Protein AF-A0A425VX21-F1 (afdb_monomer)

Mean predicted aligned error: 17.1 Å

Radius of gyration: 26.84 Å; Cα contacts (8 Å, |Δi|>4): 112; chains: 1; bounding box: 49×57×70 Å

Solvent-accessible surface area (backbone atoms only — not comparable to full-atom values): 8329 Å² total; per-residue (Å²): 133,85,81,79,77,74,80,56,82,45,78,45,52,37,70,42,34,39,49,57,50,39,71,78,39,70,61,52,57,56,55,40,42,75,75,65,45,78,78,68,61,45,84,36,26,51,54,57,50,20,61,78,68,71,44,64,56,41,52,56,48,48,52,41,41,74,75,31,30,45,73,39,77,75,84,56,97,76,63,29,70,43,49,55,49,46,54,54,49,50,43,53,73,68,39,97,79,38,84,79,55,79,66,92,85,72,81,58,67,66,58,54,53,52,50,54,51,51,52,54,48,36,30,73,72,65,78,36,87,62,87,77,75,82,78,76,128

Sequence (137 aa):
MAEEKTEGKGTIDLTQELGKIAAEAPEVPGVLEELGFEQPDPAKTVLEACEDAGVDASIVALALLAEGYDVEGYESEDGGVAARAFDTVLTALFDPTSDLMPDASGSDAPMLAHMEAAVRRAQREGNLPGCQCHRKG

Structure (mmCIF, N/CA/C/O backbone):
data_AF-A0A425VX21-F1
#
_entry.id   AF-A0A425VX21-F1
#
loop_
_atom_site.group_PDB
_atom_site.id
_atom_site.type_symbol
_atom_site.label_atom_id
_atom_site.label_alt_id
_atom_site.label_comp_id
_atom_site.label_asym_id
_atom_site.label_entity_id
_atom_site.label_seq_id
_atom_site.pdbx_PDB_ins_code
_atom_site.Cartn_x
_atom_site.Cartn_y
_atom_site.Cartn_z
_atom_site.occupancy
_atom_site.B_iso_or_equiv
_atom_site.auth_seq_id
_atom_site.auth_comp_id
_atom_site.auth_asym_id
_atom_site.auth_atom_id
_atom_site.pdbx_PDB_model_num
ATOM 1 N N . MET A 1 1 ? -15.643 -9.169 -27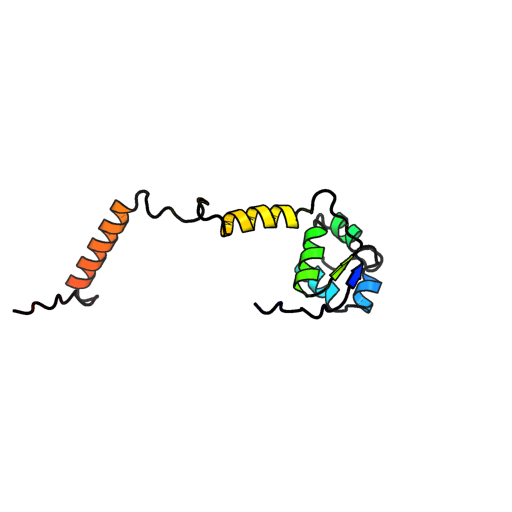.181 1.00 40.66 1 MET A N 1
ATOM 2 C CA . MET A 1 1 ? -14.657 -8.985 -26.103 1.00 40.66 1 MET A CA 1
ATOM 3 C C . MET A 1 1 ? -15.489 -8.835 -24.850 1.00 40.66 1 MET A C 1
ATOM 5 O O . MET A 1 1 ? -16.330 -7.950 -24.833 1.00 40.66 1 MET A O 1
ATOM 9 N N . ALA A 1 2 ? -15.441 -9.813 -23.949 1.00 37.94 2 ALA A N 1
ATOM 10 C CA . ALA A 1 2 ? -16.221 -9.761 -22.721 1.00 37.94 2 ALA A CA 1
ATOM 11 C C . ALA A 1 2 ? -15.455 -8.863 -21.749 1.00 37.94 2 ALA A C 1
ATOM 13 O O . ALA A 1 2 ? -14.330 -9.192 -21.386 1.00 37.94 2 ALA A O 1
ATOM 14 N N . GLU A 1 3 ? -16.026 -7.709 -21.419 1.00 45.00 3 GLU A N 1
ATOM 15 C CA . GLU A 1 3 ? -15.606 -6.922 -20.265 1.00 45.00 3 GLU A CA 1
ATOM 16 C C . GLU A 1 3 ? -15.937 -7.767 -19.034 1.00 45.00 3 GLU A C 1
ATOM 18 O O . GLU A 1 3 ? -17.106 -7.978 -18.701 1.00 45.00 3 GLU A O 1
ATOM 23 N N . GLU A 1 4 ? -14.908 -8.360 -18.435 1.00 45.84 4 GLU A N 1
ATOM 24 C CA . GLU A 1 4 ? -15.027 -9.077 -17.175 1.00 45.84 4 GLU A CA 1
ATOM 25 C C . GLU A 1 4 ? -15.303 -8.019 -16.107 1.00 45.84 4 GLU A C 1
ATOM 27 O O . GLU A 1 4 ? -14.422 -7.284 -15.672 1.00 45.84 4 GLU A O 1
ATOM 32 N N . LYS A 1 5 ? -16.585 -7.844 -15.792 1.00 42.41 5 LYS A N 1
ATOM 33 C CA . LYS A 1 5 ? -17.052 -6.942 -14.750 1.00 42.41 5 LYS A CA 1
ATOM 34 C C . LYS A 1 5 ? -16.678 -7.598 -13.423 1.00 42.41 5 LYS A C 1
ATOM 36 O O . LYS A 1 5 ? -17.434 -8.428 -12.926 1.00 42.41 5 LYS A O 1
ATOM 41 N N . THR A 1 6 ? -15.492 -7.302 -12.905 1.00 48.25 6 THR A N 1
ATOM 42 C CA . THR A 1 6 ? -15.116 -7.659 -11.539 1.00 48.25 6 THR A CA 1
ATOM 43 C C . THR A 1 6 ? -16.155 -7.036 -10.608 1.00 48.25 6 THR A C 1
ATOM 45 O O . THR A 1 6 ? -16.256 -5.817 -10.493 1.00 48.25 6 THR A O 1
ATOM 48 N N . GLU A 1 7 ? -17.014 -7.864 -10.009 1.00 51.56 7 GLU A N 1
ATOM 49 C CA . GLU A 1 7 ? -17.809 -7.456 -8.851 1.00 51.56 7 GLU A CA 1
ATOM 50 C C . GLU A 1 7 ? -16.804 -7.132 -7.742 1.00 51.56 7 GLU A C 1
ATOM 52 O O . GLU A 1 7 ? -16.244 -8.037 -7.127 1.00 51.56 7 GLU A O 1
ATOM 57 N N . GLY A 1 8 ? -16.492 -5.844 -7.577 1.00 59.41 8 GLY A N 1
ATOM 58 C CA . GLY A 1 8 ? -15.556 -5.377 -6.561 1.00 59.41 8 GLY A CA 1
ATOM 59 C C 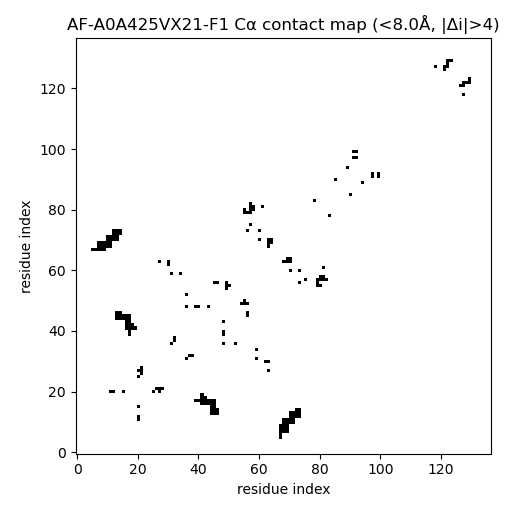. GLY A 1 8 ? -16.014 -5.800 -5.166 1.00 59.41 8 GLY A C 1
ATOM 60 O O . GLY A 1 8 ? -17.208 -5.780 -4.859 1.00 59.41 8 GLY A O 1
ATOM 61 N N . LYS A 1 9 ? -15.059 -6.188 -4.314 1.00 77.38 9 LYS A N 1
ATOM 62 C CA . LYS A 1 9 ? -15.292 -6.602 -2.920 1.00 77.38 9 LYS A CA 1
ATOM 63 C C . LYS A 1 9 ? -15.833 -5.456 -2.051 1.00 77.38 9 LYS A C 1
ATOM 65 O O . LYS A 1 9 ? -16.398 -5.709 -0.990 1.00 77.38 9 LYS A O 1
ATOM 70 N N . GLY A 1 10 ? -15.689 -4.214 -2.507 1.00 85.44 10 GLY A N 1
ATOM 71 C CA . GLY A 1 10 ? -16.150 -3.000 -1.840 1.00 85.44 10 GLY A CA 1
ATOM 72 C C . GLY A 1 10 ? -15.190 -1.840 -2.086 1.00 85.44 10 GLY A C 1
ATOM 73 O O . GLY A 1 10 ? -14.182 -2.006 -2.769 1.00 85.44 10 GLY A O 1
ATOM 74 N N . THR A 1 11 ? -15.501 -0.681 -1.514 1.00 89.44 11 THR A N 1
ATOM 75 C CA . THR A 1 11 ? -14.654 0.517 -1.570 1.00 89.44 11 THR A CA 1
ATOM 76 C C . THR A 1 11 ? -13.946 0.712 -0.231 1.00 89.44 11 THR A C 1
ATOM 78 O O . THR A 1 11 ? -14.593 0.650 0.812 1.00 89.44 11 THR A O 1
ATOM 81 N N . ILE A 1 12 ? -12.635 0.949 -0.258 1.00 89.62 12 ILE A N 1
ATOM 82 C CA . ILE A 1 12 ? -11.797 1.240 0.909 1.00 89.62 12 ILE A CA 1
ATOM 83 C C . ILE A 1 12 ? -11.367 2.707 0.847 1.00 89.62 12 ILE A C 1
ATOM 85 O O . ILE A 1 12 ? -10.679 3.116 -0.087 1.00 89.62 12 ILE A O 1
ATOM 89 N N . ASP A 1 13 ? -11.736 3.491 1.858 1.00 89.75 13 ASP A N 1
ATOM 90 C CA . ASP A 1 13 ? -11.263 4.869 2.021 1.00 89.75 13 ASP A CA 1
ATOM 91 C C . ASP A 1 13 ? -9.942 4.884 2.806 1.00 89.75 13 ASP A C 1
ATOM 93 O O . ASP A 1 13 ? -9.900 4.521 3.982 1.00 89.75 13 ASP A O 1
ATOM 97 N N . LEU A 1 14 ? -8.849 5.320 2.172 1.00 88.12 14 LEU A N 1
ATOM 98 C CA . LEU A 1 14 ? -7.519 5.364 2.794 1.00 88.12 14 LEU A CA 1
ATOM 99 C C . LEU A 1 14 ? -7.383 6.443 3.879 1.00 88.12 14 LEU A C 1
ATOM 101 O O . LEU A 1 14 ? -6.422 6.409 4.653 1.00 88.12 14 LEU A O 1
ATOM 105 N N . THR A 1 15 ? -8.338 7.373 3.966 1.00 88.56 15 THR A N 1
ATOM 106 C CA . THR A 1 15 ? -8.411 8.371 5.042 1.00 88.56 15 THR A CA 1
ATOM 107 C C . THR A 1 15 ? -9.091 7.838 6.302 1.00 88.56 15 THR A C 1
ATOM 109 O O . THR A 1 15 ? -9.030 8.484 7.351 1.00 88.56 15 THR A O 1
ATOM 112 N N . GLN A 1 16 ? -9.718 6.658 6.242 1.00 89.31 16 GLN A N 1
ATOM 113 C CA . GLN A 1 16 ? -10.244 5.999 7.431 1.00 89.31 16 GLN A CA 1
ATOM 114 C C . GLN A 1 16 ? -9.137 5.343 8.260 1.00 89.31 16 GLN A C 1
ATOM 116 O O . GLN A 1 16 ? -8.096 4.910 7.768 1.00 89.31 16 GLN A O 1
ATOM 121 N N . GLU A 1 17 ? -9.410 5.240 9.559 1.00 91.69 17 GLU A N 1
ATOM 122 C CA . GLU A 1 17 ? -8.578 4.495 10.500 1.00 91.69 17 GLU A CA 1
ATOM 123 C C . GLU A 1 17 ? -8.538 3.008 10.122 1.00 91.69 17 GLU A C 1
ATOM 125 O O . GLU A 1 17 ? -9.577 2.387 9.857 1.00 91.69 17 GLU A O 1
ATOM 130 N N . LEU A 1 18 ? -7.347 2.417 10.190 1.00 88.25 18 LEU A N 1
ATOM 131 C CA . LEU A 1 18 ? -7.094 1.011 9.887 1.00 88.25 18 LEU A CA 1
ATOM 132 C C . LEU A 1 18 ? -7.990 0.060 10.684 1.00 88.25 18 LEU A C 1
ATOM 134 O O . LEU A 1 18 ? -8.436 -0.951 10.151 1.00 88.25 18 LEU A O 1
ATOM 138 N N . GLY A 1 19 ? -8.315 0.390 11.936 1.00 87.94 19 GLY A N 1
ATOM 139 C CA . GLY A 1 19 ? -9.217 -0.415 12.759 1.00 87.94 19 GLY A CA 1
ATOM 140 C C . GLY A 1 19 ? -10.653 -0.480 12.225 1.00 87.94 19 GLY A C 1
ATOM 141 O O . GLY A 1 19 ? -11.318 -1.501 12.395 1.00 87.94 19 GLY A O 1
ATOM 142 N N . LYS A 1 20 ? -11.137 0.578 11.558 1.00 89.06 20 LYS A N 1
ATOM 143 C CA . LYS A 1 20 ? -12.455 0.576 10.898 1.00 89.06 20 LYS A CA 1
ATOM 144 C C . LYS A 1 20 ? -12.401 -0.202 9.592 1.00 89.06 20 LYS A C 1
ATOM 146 O O . LYS A 1 20 ? -13.258 -1.048 9.363 1.00 89.06 20 LYS A O 1
ATOM 151 N N . ILE A 1 21 ? -11.348 0.020 8.807 1.00 89.62 21 ILE A N 1
ATOM 152 C CA . ILE A 1 21 ? -11.107 -0.703 7.555 1.00 89.62 21 ILE A CA 1
ATOM 153 C C . ILE A 1 21 ? -11.019 -2.211 7.819 1.00 89.62 21 ILE A C 1
ATOM 155 O O . ILE A 1 21 ? -11.686 -2.989 7.152 1.00 89.62 21 ILE A O 1
ATOM 159 N N . ALA A 1 22 ? -10.291 -2.635 8.853 1.00 88.56 22 ALA A N 1
ATOM 160 C CA . ALA A 1 22 ? -10.169 -4.041 9.237 1.00 88.56 22 ALA A CA 1
ATOM 161 C C . ALA A 1 22 ? -11.487 -4.666 9.732 1.00 88.56 22 ALA A C 1
ATOM 163 O O . ALA A 1 22 ? -11.662 -5.881 9.656 1.00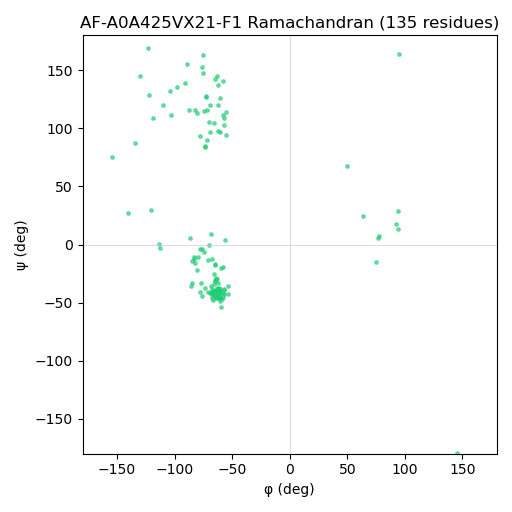 88.56 22 ALA A O 1
ATOM 164 N N . ALA A 1 23 ? -12.415 -3.861 10.261 1.00 87.94 23 ALA A N 1
ATOM 165 C CA . ALA A 1 23 ? -13.732 -4.339 10.674 1.00 87.94 23 ALA A CA 1
ATOM 166 C C . ALA A 1 23 ? -14.673 -4.557 9.476 1.00 87.94 23 ALA A C 1
ATOM 168 O O . ALA A 1 23 ? -15.518 -5.452 9.519 1.00 87.94 23 ALA A O 1
ATOM 169 N N . GLU A 1 24 ? -14.530 -3.745 8.429 1.00 86.50 24 GLU A N 1
ATOM 170 C CA . GLU A 1 24 ? -15.326 -3.810 7.198 1.00 86.50 24 GLU A CA 1
ATOM 171 C C . GLU A 1 24 ? -14.745 -4.812 6.187 1.00 86.50 24 GLU A C 1
ATOM 173 O O . GLU A 1 24 ? -15.498 -5.523 5.523 1.00 86.50 24 GLU A O 1
ATOM 178 N N . ALA A 1 25 ? -13.417 -4.913 6.127 1.00 87.06 25 ALA A N 1
ATOM 179 C CA . ALA A 1 25 ? -12.653 -5.773 5.233 1.00 87.06 25 ALA A CA 1
ATOM 180 C C . ALA A 1 25 ? -11.528 -6.490 6.015 1.00 87.06 25 ALA A C 1
ATOM 182 O O . ALA A 1 25 ? -10.396 -5.997 6.096 1.00 87.06 25 ALA A O 1
ATOM 183 N N . PRO A 1 26 ? -11.816 -7.657 6.625 1.00 87.44 26 PRO A N 1
ATOM 184 C CA . PRO A 1 26 ? -10.878 -8.368 7.495 1.00 87.44 26 PRO A CA 1
ATOM 185 C C . PRO A 1 26 ? -9.657 -8.942 6.764 1.00 87.44 26 PRO A C 1
ATOM 187 O O . PRO A 1 26 ? -8.703 -9.345 7.427 1.00 87.44 26 PRO A O 1
ATOM 190 N N . GLU A 1 27 ? -9.656 -8.989 5.429 1.00 87.75 27 GLU A N 1
ATOM 191 C CA . GLU A 1 27 ? -8.473 -9.378 4.649 1.00 87.75 27 GLU A CA 1
ATOM 192 C C . GLU A 1 27 ? -7.444 -8.252 4.460 1.00 87.75 27 GLU A C 1
ATOM 194 O O . GLU A 1 27 ? -6.268 -8.546 4.258 1.00 87.75 27 GLU A O 1
ATOM 199 N N . VAL A 1 28 ? -7.838 -6.978 4.584 1.00 87.88 28 VAL A N 1
ATOM 200 C CA . VAL A 1 28 ? -6.944 -5.825 4.357 1.00 87.88 28 VAL A CA 1
ATOM 201 C C . VAL A 1 28 ? -5.699 -5.831 5.255 1.00 87.88 28 VAL A C 1
ATOM 203 O O . VAL A 1 28 ? -4.612 -5.571 4.740 1.00 87.88 28 VAL A O 1
ATOM 206 N N . PRO A 1 29 ? -5.779 -6.167 6.558 1.00 86.88 29 PRO A N 1
ATOM 207 C CA . PRO A 1 29 ? -4.586 -6.304 7.391 1.00 86.88 29 PRO A CA 1
ATOM 208 C C . PRO A 1 29 ? -3.581 -7.318 6.840 1.00 86.88 29 PRO A C 1
ATOM 210 O O . PRO A 1 29 ? -2.389 -7.035 6.845 1.00 86.88 29 PRO A O 1
ATOM 213 N N . GLY A 1 30 ? -4.055 -8.446 6.299 1.00 87.94 30 GLY A N 1
ATOM 214 C CA . GLY A 1 30 ? -3.187 -9.454 5.690 1.00 87.94 30 GLY A CA 1
ATOM 215 C C . GLY A 1 30 ? -2.465 -8.918 4.453 1.00 87.94 30 GLY A C 1
ATOM 216 O O . GLY A 1 30 ? -1.268 -9.136 4.303 1.00 87.94 30 GLY A O 1
ATOM 217 N N . VAL A 1 31 ? -3.160 -8.135 3.622 1.00 88.25 31 VAL A N 1
ATOM 218 C CA . VAL A 1 31 ? -2.555 -7.453 2.464 1.00 88.25 31 VAL A CA 1
ATOM 219 C C . VAL A 1 31 ? -1.467 -6.474 2.912 1.00 88.25 31 VAL A C 1
ATOM 221 O O . VAL A 1 31 ? -0.388 -6.428 2.328 1.00 88.25 31 VAL A O 1
ATOM 224 N N . LEU A 1 32 ? -1.714 -5.703 3.974 1.00 88.25 32 LEU A N 1
ATOM 225 C CA . LEU A 1 32 ? -0.719 -4.783 4.531 1.00 88.25 32 LEU A CA 1
ATOM 226 C C . LEU A 1 32 ? 0.490 -5.537 5.112 1.00 88.25 32 LEU A C 1
ATOM 228 O O . LEU A 1 32 ? 1.627 -5.123 4.895 1.00 88.25 32 LEU A O 1
ATOM 232 N N . GLU A 1 33 ? 0.280 -6.667 5.786 1.00 88.88 33 GLU A N 1
ATOM 233 C CA . GLU A 1 33 ? 1.375 -7.522 6.262 1.00 88.88 33 GLU A CA 1
ATOM 234 C C . GLU A 1 33 ? 2.230 -8.058 5.101 1.00 88.88 33 GLU A C 1
ATOM 236 O O . GLU A 1 33 ? 3.459 -8.038 5.190 1.00 88.88 33 GLU A O 1
ATOM 241 N N . GLU A 1 34 ? 1.619 -8.467 3.982 1.00 87.88 34 GLU A N 1
ATOM 242 C CA . GLU A 1 34 ? 2.347 -8.904 2.779 1.00 87.88 34 GLU A CA 1
ATOM 243 C C . GLU A 1 34 ? 3.169 -7.780 2.133 1.00 87.88 34 GLU A C 1
ATOM 245 O O . GLU A 1 34 ? 4.241 -8.030 1.576 1.00 87.88 34 GLU A O 1
ATOM 250 N N . LEU A 1 35 ? 2.707 -6.534 2.253 1.00 86.12 35 LEU A N 1
ATOM 251 C CA . LEU A 1 35 ? 3.449 -5.345 1.828 1.00 86.12 35 LEU A CA 1
ATOM 252 C C . LEU A 1 35 ? 4.554 -4.930 2.815 1.00 86.12 35 LEU A C 1
ATOM 254 O O . LEU A 1 35 ? 5.317 -4.009 2.522 1.00 86.12 35 LEU A O 1
ATOM 258 N N . GLY A 1 36 ? 4.675 -5.614 3.955 1.00 84.94 36 GLY A N 1
ATOM 259 C CA . GLY A 1 36 ? 5.722 -5.385 4.950 1.00 84.94 36 GLY A CA 1
ATOM 260 C C . GLY A 1 36 ? 5.338 -4.428 6.079 1.00 84.94 36 GLY A C 1
ATOM 261 O O . GLY A 1 36 ? 6.214 -4.003 6.831 1.00 84.94 36 GLY A O 1
ATOM 262 N N . PHE A 1 37 ? 4.054 -4.092 6.235 1.00 86.50 37 PHE A N 1
ATOM 263 C CA . PHE A 1 37 ? 3.578 -3.348 7.400 1.00 86.50 37 PHE A CA 1
ATOM 264 C C . PHE A 1 37 ? 3.445 -4.298 8.599 1.00 86.50 37 PHE A C 1
ATOM 266 O O . PHE A 1 37 ? 2.414 -4.940 8.796 1.00 86.50 37 PHE A O 1
ATOM 273 N N . GLU A 1 38 ? 4.488 -4.399 9.425 1.00 79.62 38 GLU A N 1
ATOM 274 C CA . GLU A 1 38 ? 4.427 -5.164 10.676 1.00 79.62 38 GLU A CA 1
ATOM 275 C C . GLU A 1 38 ? 3.535 -4.449 11.703 1.00 79.62 38 GLU A C 1
ATOM 277 O O . GLU A 1 38 ? 3.941 -3.459 12.309 1.00 79.62 38 GLU A O 1
ATOM 282 N N . GLN A 1 39 ? 2.325 -4.980 11.920 1.00 76.12 39 GLN A N 1
ATOM 283 C CA . GLN A 1 39 ? 1.354 -4.517 12.925 1.00 76.12 39 GLN A CA 1
ATOM 284 C C . GLN A 1 39 ? 1.102 -2.998 12.894 1.00 76.12 39 GLN A C 1
ATOM 286 O O . GLN A 1 39 ? 1.461 -2.287 13.840 1.00 76.12 39 GLN A O 1
ATOM 291 N N . PRO A 1 40 ? 0.471 -2.479 11.828 1.00 79.00 40 PRO A N 1
ATOM 292 C CA . PRO A 1 40 ? 0.182 -1.059 11.748 1.00 79.00 40 PRO A CA 1
ATOM 293 C C . PRO A 1 40 ? -0.811 -0.650 12.852 1.00 79.00 40 PRO A C 1
ATOM 295 O O . PRO A 1 40 ? -1.715 -1.406 13.216 1.00 79.00 40 PRO A O 1
ATOM 298 N N . ASP A 1 41 ? -0.615 0.541 13.423 1.00 85.44 41 ASP A N 1
ATOM 299 C CA . ASP A 1 41 ? -1.441 1.044 14.525 1.00 85.44 41 ASP A CA 1
ATOM 300 C C . ASP A 1 41 ? -2.902 1.206 14.056 1.00 85.44 41 ASP A C 1
ATOM 302 O O . ASP A 1 41 ? -3.155 1.979 13.128 1.00 85.44 41 ASP A O 1
ATOM 306 N N . PRO A 1 42 ? -3.883 0.522 14.678 1.00 87.62 42 PRO A N 1
ATOM 307 C CA . PRO A 1 42 ? -5.275 0.568 14.237 1.00 87.62 42 PRO A CA 1
ATOM 308 C C . PRO A 1 42 ? -5.918 1.954 14.379 1.00 87.62 42 PRO A C 1
ATOM 310 O O . PRO A 1 42 ? -6.970 2.184 13.783 1.00 87.62 42 PRO A O 1
ATOM 313 N N . ALA A 1 43 ? -5.329 2.858 15.171 1.00 88.81 43 ALA A N 1
ATOM 314 C CA . ALA A 1 43 ? -5.792 4.236 15.309 1.00 88.81 43 ALA A CA 1
ATOM 315 C C . ALA A 1 43 ? -5.281 5.163 14.193 1.00 88.81 43 ALA A C 1
ATOM 317 O O . ALA A 1 43 ? -5.777 6.280 14.072 1.00 88.81 43 ALA A O 1
ATOM 318 N N . LYS A 1 44 ? -4.300 4.724 13.395 1.00 88.69 44 LYS A N 1
ATOM 319 C CA . LYS A 1 44 ? -3.767 5.494 12.268 1.00 88.69 44 LYS A CA 1
ATOM 320 C C . LYS A 1 44 ? -4.538 5.208 10.990 1.00 88.69 44 LYS A C 1
ATOM 322 O O . LYS A 1 44 ? -5.136 4.143 10.818 1.00 88.69 44 LYS A O 1
ATOM 327 N N . THR A 1 45 ? -4.502 6.169 10.082 1.00 90.44 45 THR A N 1
ATOM 328 C CA . THR A 1 45 ? -4.965 5.990 8.705 1.00 90.44 45 THR A CA 1
ATOM 329 C C . THR A 1 45 ? -3.957 5.180 7.887 1.00 90.44 45 THR A C 1
ATOM 331 O O . THR A 1 45 ? -2.787 5.052 8.262 1.00 90.44 45 THR A O 1
ATOM 334 N N . VAL A 1 46 ? -4.389 4.645 6.741 1.00 87.38 46 VAL A N 1
ATOM 335 C CA . VAL A 1 46 ? -3.478 3.938 5.821 1.00 87.38 46 VAL A CA 1
ATOM 336 C C . VAL A 1 46 ? -2.372 4.878 5.336 1.00 87.38 46 VAL A C 1
ATOM 338 O O . VAL A 1 46 ? -1.219 4.466 5.231 1.00 87.38 46 VAL A O 1
ATOM 341 N N . LEU A 1 47 ? -2.705 6.148 5.086 1.00 87.31 47 LEU A N 1
ATOM 342 C CA . LEU A 1 47 ? -1.754 7.160 4.622 1.00 87.31 47 LEU A CA 1
ATOM 343 C C . LEU A 1 47 ? -0.668 7.456 5.664 1.00 87.31 47 LEU A C 1
ATOM 345 O O . LEU A 1 47 ? 0.511 7.484 5.323 1.00 87.31 47 LEU A O 1
ATOM 349 N N . GLU A 1 48 ? -1.046 7.611 6.933 1.00 89.19 48 GLU A N 1
ATOM 350 C CA . GLU A 1 48 ? -0.082 7.805 8.024 1.00 89.19 48 GLU A CA 1
ATOM 351 C C . GLU A 1 48 ? 0.810 6.575 8.212 1.00 89.19 48 GLU A C 1
ATOM 353 O O . GLU A 1 48 ? 2.020 6.707 8.382 1.00 89.19 48 GLU A O 1
ATOM 358 N N . ALA A 1 49 ? 0.237 5.369 8.125 1.00 88.00 49 ALA A N 1
ATOM 359 C CA . ALA A 1 49 ? 1.016 4.137 8.191 1.00 88.00 49 ALA A CA 1
ATOM 360 C C . ALA A 1 49 ? 2.032 4.041 7.037 1.00 88.00 49 ALA A C 1
ATOM 362 O O . ALA A 1 49 ? 3.173 3.635 7.258 1.00 88.00 49 ALA A O 1
ATOM 363 N N . CYS A 1 50 ? 1.641 4.444 5.823 1.00 87.19 50 CYS A N 1
ATOM 364 C CA . CYS A 1 50 ? 2.523 4.525 4.655 1.00 87.19 50 CYS A CA 1
ATOM 365 C C . CYS A 1 50 ? 3.687 5.498 4.881 1.00 87.19 50 CYS A C 1
ATOM 367 O O . CYS A 1 50 ? 4.837 5.145 4.615 1.00 87.19 50 CYS A O 1
ATOM 369 N N . GLU A 1 51 ? 3.404 6.687 5.419 1.00 86.25 51 GLU A N 1
ATOM 370 C CA . GLU A 1 51 ? 4.424 7.692 5.732 1.00 86.25 51 GLU A CA 1
ATOM 371 C C . GLU A 1 51 ? 5.440 7.167 6.759 1.00 86.25 51 GLU A C 1
ATOM 373 O O . GLU A 1 51 ? 6.648 7.254 6.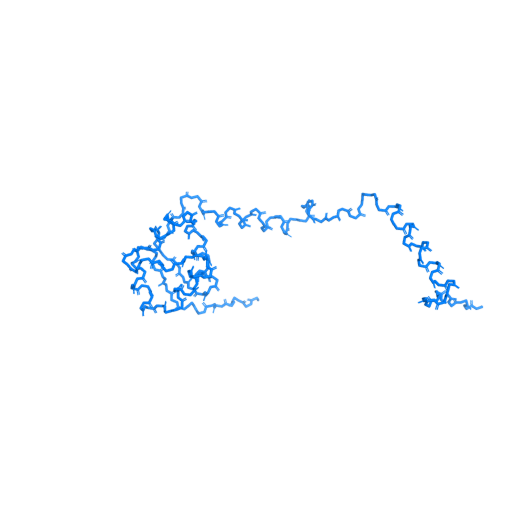529 1.00 86.25 51 GLU A O 1
ATOM 378 N N . ASP A 1 52 ? 4.965 6.538 7.838 1.00 85.44 52 ASP A N 1
ATOM 379 C CA . ASP A 1 52 ? 5.822 5.946 8.873 1.00 85.44 52 ASP A CA 1
ATOM 380 C C . ASP A 1 52 ? 6.707 4.812 8.334 1.00 85.44 52 ASP A C 1
ATOM 382 O O . ASP A 1 52 ? 7.869 4.675 8.728 1.00 85.44 52 ASP A O 1
ATOM 386 N N . ALA A 1 53 ? 6.165 3.991 7.431 1.00 83.81 53 ALA A N 1
ATOM 387 C CA . ALA A 1 53 ? 6.885 2.884 6.808 1.00 83.81 53 ALA A CA 1
ATOM 388 C C . ALA A 1 53 ? 7.806 3.332 5.657 1.00 83.81 53 ALA A C 1
ATOM 390 O O . ALA A 1 53 ? 8.606 2.534 5.164 1.00 83.81 53 ALA A O 1
ATOM 391 N N . GLY A 1 54 ? 7.702 4.587 5.205 1.00 82.81 54 GLY A N 1
ATOM 392 C CA . GLY A 1 54 ? 8.382 5.072 4.002 1.00 82.81 54 GLY A CA 1
ATOM 393 C C . GLY A 1 54 ? 7.909 4.378 2.719 1.00 82.81 54 GLY A C 1
ATOM 394 O O . GLY A 1 54 ? 8.662 4.296 1.748 1.00 82.81 54 GLY A O 1
ATOM 395 N N . VAL A 1 55 ? 6.684 3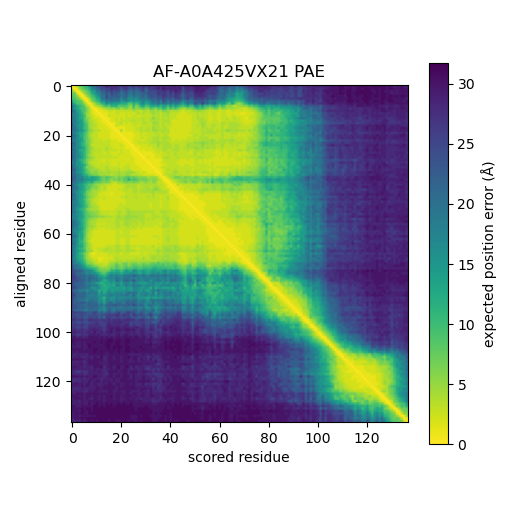.851 2.724 1.00 84.25 55 VAL A N 1
ATOM 396 C CA . VAL A 1 55 ? 6.051 3.185 1.582 1.00 84.25 55 VAL A CA 1
ATOM 397 C C . VAL A 1 55 ? 5.141 4.188 0.890 1.00 84.25 55 VAL A C 1
ATOM 399 O O . VAL A 1 55 ? 4.387 4.909 1.533 1.00 84.25 55 VAL A O 1
ATOM 402 N N . ASP A 1 56 ? 5.188 4.241 -0.438 1.00 84.69 56 ASP A N 1
ATOM 403 C CA . ASP A 1 56 ? 4.285 5.108 -1.185 1.00 84.69 56 ASP A CA 1
ATOM 404 C C . ASP A 1 56 ? 2.860 4.532 -1.173 1.00 84.69 56 ASP A C 1
ATOM 406 O O . ASP A 1 56 ? 2.642 3.374 -1.541 1.00 84.69 56 ASP A O 1
ATOM 410 N N . ALA A 1 57 ? 1.879 5.348 -0.786 1.00 86.56 57 ALA A N 1
ATOM 411 C CA . ALA A 1 57 ? 0.485 4.923 -0.679 1.00 86.56 57 ALA A CA 1
ATOM 412 C C . ALA A 1 57 ? -0.112 4.416 -2.010 1.00 86.56 57 ALA A C 1
ATOM 414 O O . ALA A 1 57 ? -1.057 3.627 -1.985 1.00 86.56 57 ALA A O 1
ATOM 415 N N . SER A 1 58 ? 0.467 4.763 -3.171 1.00 85.38 58 SER A N 1
ATOM 416 C CA . SER A 1 58 ? 0.053 4.188 -4.461 1.00 85.38 58 SER A CA 1
ATOM 417 C C . SER A 1 58 ? 0.304 2.680 -4.559 1.00 85.38 58 SER A C 1
ATOM 419 O O . SER A 1 58 ? -0.446 1.986 -5.242 1.00 85.38 58 SER A O 1
ATOM 421 N N . ILE A 1 59 ? 1.315 2.152 -3.861 1.00 86.25 59 ILE A N 1
ATOM 422 C CA . ILE A 1 59 ? 1.595 0.710 -3.808 1.00 86.25 59 ILE A CA 1
ATOM 423 C C . ILE A 1 59 ? 0.498 -0.014 -3.028 1.00 86.25 59 ILE A C 1
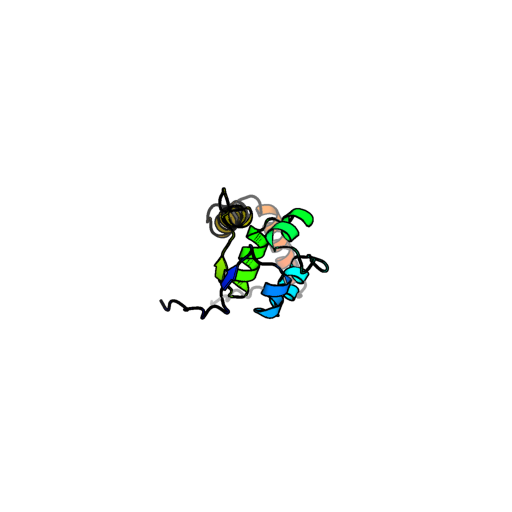ATOM 425 O O . ILE A 1 59 ? 0.021 -1.062 -3.460 1.00 86.25 59 ILE A O 1
ATOM 429 N N . VAL A 1 60 ? 0.055 0.575 -1.915 1.00 87.94 60 VAL A N 1
ATOM 430 C CA . VAL A 1 60 ? -1.045 0.030 -1.114 1.00 87.94 60 VAL A CA 1
ATOM 431 C C . VAL A 1 60 ? -2.361 0.100 -1.885 1.00 87.94 60 VAL A C 1
ATOM 433 O O . VAL A 1 60 ? -3.069 -0.900 -1.966 1.00 87.94 60 VAL A O 1
A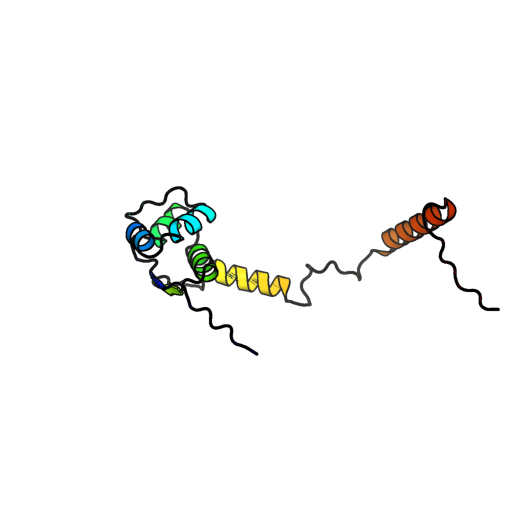TOM 436 N N . ALA A 1 61 ? -2.658 1.236 -2.523 1.00 88.25 61 ALA A N 1
ATOM 437 C CA . ALA A 1 61 ? -3.848 1.384 -3.359 1.00 88.25 61 ALA A CA 1
ATOM 438 C C . ALA A 1 61 ? -3.887 0.340 -4.489 1.00 88.25 61 ALA A C 1
ATOM 440 O O . ALA A 1 61 ? -4.916 -0.285 -4.731 1.00 88.25 61 ALA A O 1
ATOM 441 N N . LEU A 1 62 ? -2.750 0.091 -5.143 1.00 84.94 62 LEU A N 1
ATOM 442 C CA . LEU A 1 62 ? -2.634 -0.935 -6.173 1.00 84.94 62 LEU A CA 1
ATOM 443 C C . LEU A 1 62 ? -2.869 -2.350 -5.627 1.00 84.94 62 LEU A C 1
ATOM 445 O O . LEU A 1 62 ? -3.555 -3.138 -6.274 1.00 84.94 62 LEU A O 1
ATOM 449 N N . ALA A 1 63 ? -2.300 -2.689 -4.470 1.00 88.62 63 ALA A N 1
ATOM 450 C CA . ALA A 1 63 ? -2.492 -4.005 -3.867 1.00 88.62 63 ALA A CA 1
ATOM 451 C C . ALA A 1 63 ? -3.967 -4.250 -3.516 1.00 88.62 63 ALA A C 1
ATOM 453 O O . ALA A 1 63 ? -4.505 -5.315 -3.807 1.00 88.62 63 ALA A O 1
ATOM 454 N N . LEU A 1 64 ? -4.646 -3.233 -2.979 1.00 88.31 64 LEU A N 1
ATOM 455 C CA . LEU A 1 64 ? -6.081 -3.285 -2.701 1.00 88.31 64 LEU A CA 1
ATOM 456 C C . LEU A 1 64 ? -6.906 -3.456 -3.987 1.00 88.31 64 LEU A C 1
ATOM 458 O O . LEU A 1 64 ? -7.799 -4.302 -4.024 1.00 88.31 64 LEU A O 1
ATOM 462 N N . LEU A 1 65 ? -6.558 -2.739 -5.061 1.00 85.38 65 LEU A N 1
ATOM 463 C CA . LEU A 1 65 ? -7.171 -2.913 -6.385 1.00 85.38 65 LEU A CA 1
ATOM 464 C C . LEU A 1 65 ? -6.962 -4.327 -6.944 1.00 85.38 65 LEU A C 1
ATOM 466 O O . LEU A 1 65 ? -7.893 -4.911 -7.497 1.00 85.38 65 LEU A O 1
ATOM 470 N N . ALA A 1 66 ? -5.767 -4.900 -6.782 1.00 85.94 66 ALA A N 1
ATOM 471 C CA . ALA A 1 66 ? -5.459 -6.262 -7.221 1.00 85.94 66 ALA A CA 1
ATOM 472 C C . ALA A 1 66 ? -6.263 -7.320 -6.448 1.00 85.94 66 ALA A C 1
ATOM 474 O O . ALA A 1 66 ? -6.687 -8.320 -7.025 1.00 85.94 66 ALA A O 1
ATOM 475 N N . GLU A 1 67 ? -6.537 -7.060 -5.170 1.00 84.56 67 GLU A N 1
ATOM 476 C CA . GLU A 1 67 ? -7.431 -7.870 -4.341 1.00 84.56 67 GLU A CA 1
ATOM 477 C C . GLU A 1 67 ? -8.919 -7.670 -4.661 1.00 84.56 67 GLU A C 1
ATOM 479 O O . GLU A 1 67 ? -9.765 -8.408 -4.146 1.00 84.56 67 GLU A O 1
ATOM 484 N N . GLY A 1 68 ? -9.246 -6.718 -5.537 1.00 84.62 68 GLY A N 1
ATOM 485 C CA . GLY A 1 68 ? -10.599 -6.443 -6.007 1.00 84.62 68 GLY A CA 1
ATOM 486 C C . GLY A 1 68 ? -11.350 -5.383 -5.202 1.00 84.62 68 GLY A C 1
ATOM 487 O O . GLY A 1 68 ? -12.576 -5.341 -5.296 1.00 84.62 68 GLY A O 1
ATOM 488 N N . TYR A 1 69 ? -10.664 -4.553 -4.414 1.00 86.50 69 TYR A N 1
ATOM 489 C CA . TYR A 1 69 ? -11.253 -3.382 -3.760 1.00 86.50 69 TYR A CA 1
ATOM 490 C C . TYR A 1 69 ? -11.117 -2.135 -4.623 1.00 86.50 69 TYR A C 1
ATOM 492 O O . TYR A 1 69 ? -10.051 -1.870 -5.165 1.00 86.50 69 TYR A O 1
ATOM 500 N N . ASP A 1 70 ? -12.162 -1.319 -4.673 1.00 87.62 70 ASP A N 1
ATOM 501 C CA . ASP A 1 70 ? -12.029 0.067 -5.110 1.00 87.62 70 ASP A CA 1
ATOM 502 C C . ASP A 1 70 ? -11.379 0.893 -3.994 1.00 87.62 70 ASP A C 1
ATOM 504 O O . ASP A 1 70 ? -11.581 0.621 -2.811 1.00 87.62 70 ASP A O 1
ATOM 508 N N . VAL A 1 71 ? -10.596 1.907 -4.355 1.00 87.69 71 VAL A N 1
ATOM 509 C CA . VAL A 1 71 ? -9.843 2.720 -3.391 1.00 87.69 71 VAL A CA 1
ATOM 510 C C . VAL A 1 71 ? -10.227 4.188 -3.533 1.00 87.69 71 VAL A C 1
ATOM 512 O O . VAL A 1 71 ? -10.182 4.743 -4.629 1.00 87.69 71 VAL A O 1
ATOM 515 N N . GLU A 1 72 ? -10.577 4.818 -2.415 1.00 88.56 72 GLU A N 1
ATOM 516 C CA . GLU A 1 72 ? -10.914 6.239 -2.304 1.00 88.56 72 GLU A CA 1
ATOM 517 C C . GLU A 1 72 ? -10.015 6.938 -1.272 1.00 88.56 72 GLU A C 1
ATOM 519 O O . GLU A 1 72 ? -9.254 6.304 -0.539 1.00 88.56 72 GLU A O 1
ATOM 524 N N . GLY A 1 73 ? -10.062 8.272 -1.233 1.00 80.62 73 GLY A N 1
ATOM 525 C CA . GLY A 1 73 ? -9.327 9.050 -0.230 1.00 80.62 73 GLY A CA 1
ATOM 526 C C . GLY A 1 73 ? -7.823 9.190 -0.490 1.00 80.62 73 GLY A C 1
ATOM 527 O O . GLY A 1 73 ? -7.107 9.770 0.323 1.00 80.62 73 GLY A O 1
ATOM 528 N N . TYR A 1 74 ? -7.342 8.705 -1.637 1.00 77.62 74 TYR A N 1
ATOM 529 C CA . TYR A 1 74 ? -5.975 8.900 -2.108 1.00 77.62 74 TYR A CA 1
ATOM 530 C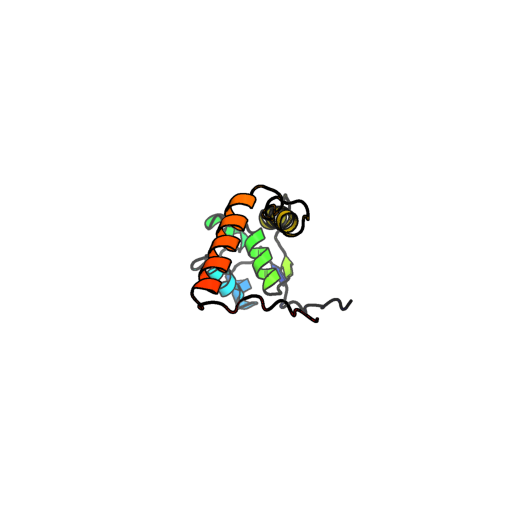 C . TYR A 1 74 ? -5.966 9.651 -3.439 1.00 77.62 74 TYR A C 1
ATOM 532 O O . TYR A 1 74 ? -6.330 9.109 -4.481 1.00 77.62 74 TYR A O 1
ATOM 540 N N . GLU A 1 75 ? -5.522 10.907 -3.401 1.00 68.06 75 GLU A N 1
ATOM 541 C CA . GLU A 1 75 ? -5.198 11.683 -4.595 1.00 68.06 75 GLU A CA 1
ATOM 542 C C . GLU A 1 75 ? -3.682 11.721 -4.751 1.00 68.06 75 GLU A C 1
ATOM 544 O O . GLU A 1 75 ? -2.963 12.315 -3.949 1.00 68.06 75 GLU A O 1
ATOM 549 N N . SER A 1 76 ? -3.183 11.058 -5.787 1.00 62.16 76 SER A N 1
ATOM 550 C CA . SER A 1 76 ? -1.759 11.078 -6.080 1.00 62.16 76 SER A CA 1
ATOM 551 C C . SER A 1 76 ? -1.418 12.346 -6.864 1.00 62.16 76 SER A C 1
ATOM 553 O O . SER A 1 76 ? -1.875 12.498 -7.997 1.00 62.16 76 SER A O 1
ATOM 555 N N . GLU A 1 77 ? -0.605 13.244 -6.293 1.00 59.72 77 GLU A N 1
ATOM 556 C CA . GLU A 1 77 ? -0.238 14.535 -6.915 1.00 59.72 77 GLU A CA 1
ATOM 557 C C . GLU A 1 77 ? 0.431 14.387 -8.301 1.00 59.72 77 GLU A C 1
ATOM 559 O O . GLU A 1 77 ? 0.427 15.327 -9.092 1.00 59.72 77 GLU A O 1
ATOM 564 N N . ASP A 1 78 ? 0.969 13.203 -8.623 1.00 57.94 78 ASP A N 1
ATOM 565 C CA . ASP A 1 78 ? 1.676 12.911 -9.881 1.00 57.94 78 ASP A CA 1
ATOM 566 C C . ASP A 1 78 ? 1.346 11.503 -10.436 1.00 57.94 78 ASP A C 1
ATOM 568 O O . ASP A 1 78 ? 2.173 10.840 -11.066 1.00 57.94 78 ASP A O 1
ATOM 572 N N . GLY A 1 79 ? 0.156 10.977 -10.115 1.00 58.22 79 GLY A N 1
ATOM 573 C CA . GLY A 1 79 ? -0.255 9.596 -10.435 1.00 58.22 79 GLY A CA 1
ATOM 574 C C . GLY A 1 79 ? 0.395 8.508 -9.561 1.00 58.22 79 GLY A C 1
ATOM 575 O O . GLY A 1 79 ? -0.098 7.383 -9.510 1.00 58.22 79 GLY A O 1
ATOM 576 N N . GLY A 1 80 ? 1.456 8.848 -8.829 1.00 59.88 80 GLY A N 1
ATOM 577 C CA . GLY A 1 80 ? 2.077 8.007 -7.805 1.00 59.88 80 GLY A CA 1
ATOM 578 C C . GLY A 1 80 ? 3.256 7.196 -8.320 1.00 59.88 80 GLY A C 1
ATOM 579 O O . GLY A 1 80 ? 3.453 7.026 -9.528 1.00 59.88 80 GLY A O 1
ATOM 580 N N . VAL A 1 81 ? 4.063 6.679 -7.388 1.00 60.16 81 VAL A N 1
ATOM 581 C CA . VAL A 1 81 ? 5.202 5.804 -7.712 1.00 60.16 81 VAL A CA 1
ATOM 582 C C . VAL A 1 81 ? 4.733 4.582 -8.499 1.00 60.16 81 VAL A C 1
ATOM 584 O O . VAL A 1 81 ? 5.398 4.203 -9.462 1.00 60.16 81 VAL A O 1
ATOM 587 N N . ALA A 1 82 ? 3.564 4.025 -8.166 1.00 59.78 82 ALA A N 1
ATOM 588 C CA . ALA A 1 82 ? 2.962 2.938 -8.925 1.00 59.78 82 ALA A CA 1
ATOM 589 C C . ALA A 1 82 ? 2.696 3.346 -10.381 1.00 59.78 82 ALA A C 1
ATOM 591 O O . ALA A 1 82 ? 3.212 2.690 -11.273 1.00 59.78 82 ALA A O 1
ATOM 592 N N . ALA A 1 83 ? 1.989 4.444 -10.668 1.00 59.69 83 ALA A N 1
ATOM 593 C CA . ALA A 1 83 ? 1.688 4.808 -12.058 1.00 59.69 83 ALA A CA 1
ATOM 594 C C . ALA A 1 83 ? 2.952 5.055 -12.894 1.00 59.69 83 ALA A C 1
ATOM 596 O O . ALA A 1 83 ? 3.035 4.600 -14.034 1.00 59.69 83 ALA A O 1
ATOM 597 N N . ARG A 1 84 ? 3.971 5.706 -12.319 1.00 60.72 84 ARG A N 1
ATOM 598 C CA . ARG A 1 84 ? 5.254 5.931 -13.005 1.00 60.72 84 ARG A CA 1
ATOM 599 C C . ARG A 1 84 ? 6.034 4.637 -13.228 1.00 60.72 84 ARG A C 1
ATOM 601 O O . ARG A 1 84 ? 6.611 4.443 -14.300 1.00 60.72 84 ARG A O 1
ATOM 608 N N . ALA A 1 85 ? 6.052 3.747 -12.238 1.00 61.00 85 ALA A N 1
ATOM 609 C CA . ALA A 1 85 ? 6.686 2.441 -12.364 1.00 61.00 85 ALA A CA 1
ATOM 610 C C . ALA A 1 85 ? 5.943 1.560 -13.376 1.00 61.00 85 ALA A C 1
ATOM 612 O O . ALA A 1 85 ? 6.589 0.926 -14.202 1.00 61.00 85 ALA A O 1
ATOM 613 N N . PHE A 1 86 ? 4.610 1.565 -13.371 1.00 64.44 86 PHE A N 1
ATOM 614 C CA . PHE A 1 86 ? 3.789 0.827 -14.326 1.00 64.44 86 PHE A CA 1
ATOM 615 C C . PHE A 1 86 ? 3.980 1.339 -15.747 1.00 64.44 86 PHE A C 1
ATOM 617 O O . PHE A 1 86 ? 4.213 0.523 -16.627 1.00 64.44 86 PHE A O 1
ATOM 624 N N . ASP A 1 87 ? 3.963 2.652 -15.980 1.00 62.81 87 ASP A N 1
ATOM 625 C CA . ASP A 1 87 ? 4.231 3.215 -17.308 1.00 62.81 87 ASP A CA 1
ATOM 626 C C . ASP A 1 87 ? 5.622 2.805 -17.807 1.00 62.81 87 ASP A C 1
ATOM 628 O O . ASP A 1 87 ? 5.761 2.270 -18.904 1.00 62.81 87 ASP A O 1
ATOM 632 N N . THR A 1 88 ? 6.643 2.920 -16.958 1.00 62.97 88 THR A N 1
ATOM 633 C CA . THR A 1 88 ? 8.022 2.571 -17.327 1.00 62.97 88 THR A CA 1
ATOM 634 C C . THR A 1 88 ? 8.201 1.068 -17.567 1.00 62.97 88 THR A C 1
ATOM 636 O O . THR A 1 88 ? 8.848 0.670 -18.532 1.00 62.97 88 THR A O 1
ATOM 639 N N . VAL A 1 89 ? 7.640 0.214 -16.707 1.00 62.12 89 VAL A N 1
ATOM 640 C CA . VAL A 1 89 ? 7.804 -1.247 -16.766 1.00 62.12 89 VAL A CA 1
ATOM 641 C C . VAL A 1 89 ? 6.926 -1.864 -17.850 1.00 62.12 89 VAL A C 1
ATOM 643 O O . VAL A 1 89 ? 7.399 -2.734 -18.574 1.00 62.12 89 VAL A O 1
ATOM 646 N N . LEU A 1 90 ? 5.680 -1.411 -18.011 1.00 62.12 90 LEU A N 1
ATOM 647 C CA . LEU A 1 90 ? 4.818 -1.851 -19.109 1.00 62.12 90 LEU A CA 1
ATOM 648 C C . LEU A 1 90 ? 5.365 -1.373 -20.447 1.00 62.12 90 LEU A C 1
ATOM 650 O O . LEU A 1 90 ? 5.380 -2.157 -21.391 1.00 62.12 90 LEU A O 1
ATOM 654 N N . THR A 1 91 ? 5.883 -0.145 -20.523 1.00 60.09 91 THR A N 1
ATOM 655 C CA . THR A 1 91 ? 6.603 0.299 -21.717 1.00 60.09 91 THR A CA 1
ATOM 656 C C . THR A 1 91 ? 7.821 -0.592 -21.941 1.00 60.09 91 THR A C 1
ATOM 658 O O . THR A 1 91 ? 7.936 -1.167 -23.004 1.00 60.09 91 THR A O 1
ATOM 661 N N . ALA A 1 92 ? 8.668 -0.861 -20.949 1.00 61.09 92 ALA A N 1
ATOM 662 C CA . ALA A 1 92 ? 9.833 -1.736 -21.137 1.00 61.09 92 ALA A CA 1
ATOM 663 C C . ALA A 1 92 ? 9.495 -3.204 -21.503 1.00 61.09 92 ALA A C 1
ATOM 665 O O . ALA A 1 92 ? 10.284 -3.860 -22.181 1.00 61.09 92 ALA A O 1
ATOM 666 N N . LEU A 1 93 ? 8.350 -3.736 -21.056 1.00 58.97 93 LEU A N 1
ATOM 667 C CA . LEU A 1 93 ? 7.899 -5.109 -21.337 1.00 58.97 93 LEU A CA 1
ATOM 668 C C . LEU A 1 93 ? 7.161 -5.253 -22.674 1.00 58.97 93 LEU A C 1
ATOM 670 O O . LEU A 1 93 ? 7.237 -6.314 -23.294 1.00 58.97 93 LEU A O 1
ATOM 674 N N . PHE A 1 94 ? 6.423 -4.224 -23.096 1.00 61.03 94 PHE A N 1
ATOM 675 C CA . PHE A 1 94 ? 5.568 -4.256 -24.289 1.00 61.03 94 PHE A CA 1
ATOM 676 C C . PHE A 1 94 ? 6.043 -3.338 -25.418 1.00 61.03 94 PHE A C 1
ATOM 678 O O . PHE A 1 94 ? 5.453 -3.358 -26.500 1.00 61.03 94 PHE A O 1
ATOM 685 N N . ASP A 1 95 ? 7.113 -2.575 -25.213 1.00 51.78 95 ASP A N 1
ATOM 686 C CA . ASP A 1 95 ? 7.804 -1.862 -26.275 1.00 51.78 95 ASP A CA 1
ATOM 687 C C . ASP A 1 95 ? 8.618 -2.866 -27.112 1.00 51.78 95 ASP A C 1
ATOM 689 O O . ASP A 1 95 ? 9.572 -3.476 -26.620 1.00 51.78 95 ASP A O 1
ATOM 693 N N . PRO A 1 96 ? 8.276 -3.054 -28.400 1.00 52.53 96 PRO A N 1
ATOM 694 C CA . PRO A 1 96 ? 8.949 -4.012 -29.274 1.00 52.53 96 PRO A CA 1
ATOM 695 C C . PRO A 1 96 ? 10.380 -3.587 -29.649 1.00 52.53 96 PRO A C 1
ATOM 697 O O . PRO A 1 96 ? 11.038 -4.297 -30.410 1.00 52.53 96 PRO A O 1
ATOM 700 N N . THR A 1 97 ? 10.847 -2.431 -29.163 1.00 54.34 97 THR A N 1
ATOM 701 C CA . THR A 1 97 ? 12.189 -1.883 -29.388 1.00 54.34 97 THR A CA 1
ATOM 702 C C . THR A 1 97 ? 13.048 -1.827 -28.125 1.00 54.34 97 THR A C 1
ATOM 704 O O . THR A 1 97 ? 14.198 -1.398 -28.202 1.00 54.34 97 THR A O 1
ATOM 707 N N . SER A 1 98 ? 12.534 -2.271 -26.974 1.00 47.38 98 SER A N 1
ATOM 708 C CA . SER A 1 98 ? 13.281 -2.222 -25.725 1.00 47.38 98 SER A CA 1
ATOM 709 C C . SER A 1 98 ? 14.397 -3.266 -25.717 1.00 47.38 98 SER A C 1
ATOM 711 O O . SER A 1 98 ? 14.169 -4.462 -25.899 1.00 47.38 98 SER A O 1
ATOM 713 N N . ASP A 1 99 ? 15.608 -2.781 -25.439 1.00 53.06 99 ASP A N 1
ATOM 714 C CA . ASP A 1 99 ? 16.908 -3.476 -25.348 1.00 53.06 99 ASP A CA 1
ATOM 715 C C . ASP A 1 99 ? 16.946 -4.657 -24.338 1.00 53.06 99 ASP A C 1
ATOM 717 O O . ASP A 1 99 ? 17.986 -5.259 -24.089 1.00 53.06 99 ASP A O 1
ATOM 721 N N . LEU A 1 100 ? 15.809 -4.987 -23.714 1.00 51.41 100 LEU A N 1
ATOM 722 C CA . LEU A 1 100 ? 15.618 -6.145 -22.836 1.00 51.41 100 LEU A CA 1
ATOM 723 C C . LEU A 1 100 ? 15.338 -7.443 -23.603 1.00 51.41 100 LEU A C 1
ATOM 725 O O . LEU A 1 100 ? 15.470 -8.526 -23.029 1.00 51.41 100 LEU A O 1
ATOM 729 N N . MET A 1 101 ? 14.982 -7.368 -24.888 1.00 47.12 101 MET A N 1
ATOM 730 C CA . MET A 1 101 ? 15.150 -8.512 -25.780 1.00 47.12 101 MET A CA 1
ATOM 731 C C . MET A 1 101 ? 16.654 -8.657 -26.032 1.00 47.12 101 MET A C 1
ATOM 733 O O . MET A 1 101 ? 17.229 -7.743 -26.620 1.00 47.12 101 MET A O 1
ATOM 737 N N . PRO A 1 102 ? 17.320 -9.755 -25.614 1.00 48.28 102 PRO A N 1
ATOM 738 C CA . PRO A 1 102 ? 18.693 -9.985 -26.031 1.00 48.28 102 PRO A CA 1
ATOM 739 C C . PRO A 1 102 ? 18.704 -9.962 -27.556 1.00 48.28 102 PRO A C 1
ATOM 741 O O . PRO A 1 102 ? 18.057 -10.790 -28.202 1.00 48.28 102 PRO A O 1
ATOM 744 N N . ASP A 1 103 ? 19.380 -8.960 -28.111 1.00 45.41 103 ASP A N 1
ATOM 745 C CA . ASP A 1 103 ? 19.515 -8.781 -29.542 1.00 45.41 103 ASP A CA 1
ATOM 746 C C . ASP A 1 103 ? 20.138 -10.060 -30.114 1.00 45.41 103 ASP A C 1
ATOM 748 O O . ASP A 1 103 ? 21.335 -10.321 -30.001 1.00 45.41 103 ASP A O 1
ATOM 752 N N . ALA A 1 104 ? 19.310 -10.901 -30.735 1.00 50.91 104 ALA A N 1
ATOM 753 C CA . ALA A 1 104 ? 19.770 -12.095 -31.440 1.00 50.91 104 ALA A CA 1
ATOM 754 C C . ALA A 1 104 ? 20.564 -11.737 -32.715 1.00 50.91 104 ALA A C 1
ATOM 756 O O . ALA A 1 104 ? 20.870 -12.611 -33.528 1.00 50.91 104 ALA A O 1
ATOM 757 N N . SER A 1 105 ? 20.887 -10.456 -32.912 1.00 53.59 105 SER A N 1
ATOM 758 C CA . SER A 1 105 ? 21.540 -9.897 -34.088 1.00 53.59 105 SER A CA 1
ATOM 759 C C . SER A 1 105 ? 22.872 -9.224 -33.739 1.00 53.59 105 SER A C 1
ATOM 761 O O . SER A 1 105 ? 23.316 -8.323 -34.443 1.00 53.59 105 SER A O 1
ATOM 763 N N . GLY A 1 106 ? 23.574 -9.684 -32.698 1.00 56.56 106 GLY A N 1
ATOM 764 C CA . GLY A 1 106 ? 24.806 -9.016 -32.287 1.00 56.56 106 GLY A CA 1
ATOM 765 C C . GLY A 1 106 ? 25.810 -9.898 -31.560 1.00 56.56 106 GLY A C 1
ATOM 766 O O . GLY A 1 106 ? 26.048 -9.701 -30.379 1.00 56.56 106 GLY A O 1
ATOM 767 N N . SER A 1 107 ? 26.518 -10.767 -32.294 1.00 53.59 107 SER A N 1
ATOM 768 C CA . SER A 1 107 ? 27.769 -11.448 -31.869 1.00 53.59 107 SER A CA 1
ATOM 769 C C . SER A 1 107 ? 27.685 -12.851 -31.238 1.00 53.59 107 SER A C 1
ATOM 771 O O . SER A 1 107 ? 28.616 -13.255 -30.545 1.00 53.59 107 SER A O 1
ATOM 773 N N . ASP A 1 108 ? 26.680 -13.666 -31.572 1.00 51.34 108 ASP A N 1
ATOM 774 C CA . ASP A 1 108 ? 26.636 -15.094 -31.177 1.00 51.34 108 ASP A CA 1
ATOM 775 C C . ASP A 1 108 ? 27.359 -16.056 -32.149 1.00 51.34 108 ASP A C 1
ATOM 777 O O . ASP A 1 108 ? 27.350 -17.277 -31.990 1.00 51.34 108 ASP A O 1
ATOM 781 N N . ALA A 1 109 ? 28.042 -15.524 -33.167 1.00 56.69 109 ALA A N 1
ATOM 782 C CA . ALA A 1 109 ? 28.788 -16.324 -34.143 1.00 56.69 109 ALA A CA 1
ATOM 783 C C . ALA A 1 109 ? 29.806 -17.318 -33.525 1.00 56.69 109 ALA A C 1
ATOM 785 O O . ALA A 1 109 ? 29.858 -18.461 -33.991 1.00 56.69 109 ALA A O 1
ATOM 786 N N . PRO A 1 110 ? 30.608 -16.964 -32.495 1.00 59.62 110 PRO A N 1
ATOM 787 C CA . PRO A 1 110 ? 31.527 -17.928 -31.896 1.00 59.62 110 PRO A CA 1
ATOM 788 C C . PRO A 1 110 ? 30.801 -18.961 -31.023 1.00 59.62 110 PRO A C 1
ATOM 790 O O . PRO A 1 110 ? 31.178 -20.133 -31.051 1.00 59.62 110 PRO A O 1
ATOM 793 N N . MET A 1 111 ? 29.749 -18.583 -30.283 1.00 65.06 111 MET A N 1
ATOM 794 C CA . MET A 1 111 ? 29.047 -19.527 -29.404 1.00 65.06 111 MET A CA 1
ATOM 795 C C . MET A 1 111 ? 28.249 -20.553 -30.214 1.00 65.06 111 MET A C 1
ATOM 797 O O . MET A 1 111 ? 28.323 -21.750 -29.927 1.00 65.06 111 MET A O 1
ATOM 801 N N . LEU A 1 112 ? 27.591 -20.114 -31.293 1.00 68.38 112 LEU A N 1
ATOM 802 C CA . LEU A 1 112 ? 26.882 -20.996 -32.218 1.00 68.38 112 LEU A CA 1
ATOM 803 C C . LEU A 1 112 ? 27.836 -22.011 -32.871 1.00 68.38 112 LEU A C 1
ATOM 805 O O . LEU A 1 112 ? 27.524 -23.199 -32.947 1.00 68.38 112 LEU A O 1
ATOM 809 N N . ALA A 1 113 ? 29.037 -21.575 -33.270 1.00 71.00 113 ALA A N 1
ATOM 810 C CA . ALA A 1 113 ? 30.062 -22.461 -33.822 1.00 71.00 113 ALA A CA 1
ATOM 811 C C . ALA A 1 113 ? 30.558 -23.495 -32.792 1.00 71.00 113 ALA A C 1
ATOM 813 O O . ALA A 1 113 ? 30.766 -24.667 -33.127 1.00 71.00 113 ALA A O 1
ATOM 814 N N . HIS A 1 114 ? 30.713 -23.093 -31.526 1.00 73.19 114 HIS A N 1
ATOM 815 C CA . HIS A 1 114 ? 31.071 -24.007 -30.441 1.00 73.19 114 HIS A CA 1
ATOM 816 C C . HIS A 1 114 ? 29.956 -25.014 -30.135 1.00 73.19 114 HIS A C 1
ATOM 818 O O . HIS A 1 114 ? 30.245 -26.202 -29.970 1.00 73.19 114 HIS A O 1
ATOM 824 N N . MET A 1 115 ? 28.694 -24.579 -30.128 1.00 80.00 115 MET A N 1
ATOM 825 C CA . MET A 1 115 ? 27.541 -25.466 -29.965 1.00 80.00 115 MET A CA 1
ATOM 826 C C . MET A 1 115 ? 27.431 -26.466 -31.120 1.00 80.00 115 MET A C 1
ATOM 828 O O . MET A 1 115 ? 27.291 -27.664 -30.880 1.00 80.00 115 MET A O 1
ATOM 832 N N . GLU A 1 116 ? 27.583 -26.026 -32.371 1.00 79.06 116 GLU A N 1
ATOM 833 C CA . GLU A 1 116 ? 27.534 -26.917 -33.537 1.00 79.06 116 GLU A CA 1
ATOM 834 C C . GLU A 1 116 ? 28.672 -27.958 -33.512 1.00 79.06 116 GLU A C 1
ATOM 836 O O . GLU A 1 116 ? 28.478 -29.128 -33.862 1.00 79.06 116 GLU A O 1
ATOM 841 N N . ALA A 1 117 ? 29.868 -27.566 -33.063 1.00 80.88 117 ALA A N 1
ATOM 842 C CA . ALA A 1 117 ? 30.990 -28.483 -32.879 1.00 80.88 117 ALA A CA 1
ATOM 843 C C . ALA A 1 117 ? 30.737 -29.496 -31.748 1.00 80.88 117 ALA A C 1
ATOM 845 O O . ALA A 1 117 ? 31.036 -30.683 -31.913 1.00 80.88 117 ALA A O 1
ATOM 846 N N . ALA A 1 118 ? 30.155 -29.055 -30.628 1.00 82.69 118 ALA A N 1
ATOM 847 C CA . ALA A 1 118 ? 29.789 -29.920 -29.509 1.00 82.69 118 ALA A CA 1
ATOM 848 C C . ALA A 1 118 ? 28.714 -30.942 -29.910 1.00 82.69 118 ALA A C 1
ATOM 850 O O . ALA A 1 118 ? 28.869 -32.133 -29.638 1.00 82.69 118 ALA A O 1
ATOM 851 N N . VAL A 1 119 ? 27.686 -30.513 -30.649 1.00 79.25 119 VAL A N 1
ATOM 852 C CA . VAL A 1 119 ? 26.640 -31.400 -31.179 1.00 79.25 119 VAL A CA 1
ATOM 853 C C . VAL A 1 119 ? 27.235 -32.427 -32.145 1.00 79.25 119 VAL A C 1
ATOM 855 O O . VAL A 1 119 ? 26.976 -33.623 -32.003 1.00 79.25 119 VAL A O 1
ATOM 858 N N . ARG A 1 120 ? 28.104 -32.011 -33.080 1.00 79.50 120 ARG A N 1
ATOM 859 C CA . ARG A 1 120 ? 28.790 -32.946 -33.996 1.00 79.50 120 ARG A CA 1
ATOM 860 C C . ARG A 1 120 ? 29.675 -33.950 -33.262 1.00 79.50 120 ARG A C 1
ATOM 862 O O . ARG A 1 120 ? 29.760 -35.107 -33.676 1.00 79.50 120 ARG A O 1
ATOM 869 N N . ARG A 1 121 ? 30.342 -33.532 -32.186 1.00 78.31 121 ARG A N 1
ATOM 870 C CA . ARG A 1 121 ? 31.160 -34.418 -31.352 1.00 78.31 121 ARG A CA 1
ATOM 871 C C . ARG A 1 121 ? 30.299 -35.443 -30.616 1.00 78.31 121 ARG A C 1
ATOM 873 O O . ARG A 1 121 ? 30.574 -36.633 -30.727 1.00 78.31 121 ARG A O 1
ATOM 880 N N . ALA A 1 122 ? 29.219 -35.002 -29.977 1.00 80.31 122 ALA A N 1
ATOM 881 C CA . ALA A 1 122 ? 28.283 -35.880 -29.281 1.00 80.31 122 ALA A CA 1
ATOM 882 C C . ALA A 1 122 ? 27.587 -36.880 -30.228 1.00 80.31 122 ALA A C 1
ATOM 884 O O . ALA A 1 122 ? 27.358 -38.026 -29.847 1.00 80.31 122 ALA A O 1
ATOM 885 N N . GLN A 1 123 ? 27.324 -36.501 -31.486 1.00 80.62 123 GLN A N 1
ATOM 886 C CA . GLN A 1 123 ? 26.838 -37.427 -32.519 1.00 80.62 123 GLN A CA 1
ATOM 887 C C . GLN A 1 123 ? 27.885 -38.481 -32.921 1.00 80.62 123 GLN A C 1
ATOM 889 O O . GLN A 1 123 ? 27.532 -39.639 -33.130 1.00 80.62 123 GLN A O 1
ATOM 894 N N . ARG A 1 124 ? 29.175 -38.119 -33.013 1.00 74.88 124 ARG A N 1
ATOM 895 C CA . ARG A 1 124 ? 30.262 -39.087 -33.285 1.00 74.88 124 ARG A CA 1
ATOM 896 C C . ARG A 1 124 ? 30.498 -40.046 -32.125 1.00 74.88 124 ARG A C 1
ATOM 898 O O . ARG A 1 124 ? 30.814 -41.206 -32.353 1.00 74.88 124 ARG A O 1
ATOM 905 N N . GLU A 1 125 ? 30.353 -39.552 -30.902 1.00 79.56 125 GLU A N 1
ATOM 906 C CA . GLU A 1 125 ? 30.488 -40.334 -29.670 1.00 79.56 125 GLU A CA 1
ATOM 907 C C . GLU A 1 125 ? 29.246 -41.213 -29.402 1.00 79.56 125 GLU A C 1
ATOM 909 O O . GLU A 1 125 ? 29.251 -42.010 -28.470 1.00 79.56 125 GLU A O 1
ATOM 914 N N . GLY A 1 126 ? 28.198 -41.113 -30.236 1.00 73.75 126 GLY A N 1
ATOM 915 C CA . GLY A 1 126 ? 26.975 -41.920 -30.146 1.00 73.75 126 GLY A CA 1
ATOM 916 C C . GLY A 1 126 ? 26.002 -41.474 -29.052 1.00 73.75 126 GLY A C 1
ATOM 917 O O . GLY A 1 126 ? 25.008 -42.151 -28.806 1.00 73.75 126 GLY A O 1
ATOM 918 N N . ASN A 1 127 ? 26.272 -40.335 -28.410 1.00 77.25 127 ASN A N 1
ATOM 919 C CA . ASN A 1 127 ? 25.486 -39.800 -27.299 1.00 77.25 127 ASN A CA 1
ATOM 920 C C . ASN A 1 127 ? 24.272 -38.976 -27.772 1.00 77.25 127 ASN A C 1
ATOM 922 O O . ASN A 1 127 ? 23.372 -38.677 -26.994 1.00 77.25 127 ASN A O 1
ATOM 926 N N . LEU A 1 128 ? 24.242 -38.611 -29.059 1.00 71.81 128 LEU A N 1
ATOM 927 C CA . LEU A 1 128 ? 23.101 -37.989 -29.730 1.00 71.81 128 LEU A CA 1
ATOM 928 C C . LEU A 1 128 ? 22.779 -38.733 -31.034 1.00 71.81 128 LEU A C 1
ATOM 930 O O . LEU A 1 128 ? 23.705 -39.166 -31.729 1.00 71.81 128 LEU A O 1
ATOM 934 N N . PRO A 1 129 ? 21.494 -38.844 -31.422 1.00 70.81 129 PRO A N 1
ATOM 935 C CA . PRO A 1 129 ? 21.129 -39.375 -32.727 1.00 70.81 129 PRO A CA 1
ATOM 936 C C . PRO A 1 129 ? 21.726 -38.487 -33.827 1.00 70.81 129 PRO A C 1
ATOM 938 O O . PRO A 1 129 ? 21.536 -37.268 -33.849 1.00 70.81 129 PRO A O 1
ATOM 941 N N . GLY A 1 130 ? 22.479 -39.098 -34.743 1.00 65.31 130 GLY A N 1
ATOM 942 C CA . GLY A 1 130 ? 22.979 -38.404 -35.925 1.00 65.31 130 GLY A CA 1
ATOM 943 C C . GLY A 1 130 ? 21.821 -37.941 -36.809 1.00 65.31 130 GLY A C 1
ATOM 944 O O . GLY A 1 130 ? 20.816 -38.646 -36.931 1.00 65.31 130 GLY A O 1
ATOM 945 N N . CYS A 1 131 ? 21.961 -36.779 -37.452 1.00 55.12 131 CYS A N 1
ATOM 946 C CA . CYS A 1 131 ? 21.029 -36.341 -38.489 1.00 55.12 131 CYS A CA 1
ATOM 947 C C . CYS A 1 131 ? 21.041 -37.363 -39.634 1.00 55.12 131 CYS A C 1
ATOM 949 O O . CYS A 1 131 ? 21.909 -37.334 -40.507 1.00 55.12 131 CYS A O 1
ATOM 951 N N . GLN A 1 132 ? 20.087 -38.293 -39.628 1.00 54.62 132 GLN A N 1
ATOM 952 C CA . GLN A 1 132 ? 19.831 -39.176 -40.757 1.00 54.62 132 GLN A CA 1
ATOM 953 C C . GLN A 1 132 ? 19.153 -38.350 -41.848 1.00 54.62 132 GLN A C 1
ATOM 955 O O . GLN A 1 132 ? 17.929 -38.314 -41.966 1.00 54.62 132 GLN A O 1
ATOM 960 N N . CYS A 1 133 ? 19.959 -37.656 -42.651 1.00 47.81 133 CYS A N 1
ATOM 961 C CA . CYS A 1 133 ? 19.500 -37.138 -43.927 1.00 47.81 133 CYS A CA 1
ATOM 962 C C . CYS A 1 133 ? 19.020 -38.340 -44.748 1.00 47.81 133 CYS A C 1
ATOM 964 O O . CYS A 1 133 ? 19.822 -39.189 -45.139 1.00 47.81 133 CYS A O 1
ATOM 966 N N . HIS A 1 134 ? 17.710 -38.426 -44.980 1.00 46.00 134 HIS A N 1
ATOM 967 C CA . HIS A 1 134 ? 17.106 -39.348 -45.934 1.00 46.00 134 HIS A CA 1
ATOM 968 C C . HIS A 1 134 ? 17.745 -39.117 -47.312 1.00 46.00 134 HIS A C 1
ATOM 970 O O . HIS A 1 134 ? 17.321 -38.256 -48.080 1.00 46.00 134 HIS A O 1
ATOM 976 N N . ARG A 1 135 ? 18.780 -39.895 -47.637 1.00 44.69 135 ARG A N 1
ATOM 977 C CA . ARG A 1 135 ? 19.279 -40.048 -49.001 1.00 44.69 135 ARG A CA 1
ATOM 978 C C . ARG A 1 135 ? 18.260 -40.919 -49.739 1.00 44.69 135 ARG A C 1
ATOM 980 O O . ARG A 1 135 ? 18.405 -42.137 -49.777 1.00 44.69 135 ARG A O 1
ATOM 987 N N . LYS A 1 136 ? 17.192 -40.311 -50.266 1.00 45.06 136 LYS A N 1
ATOM 988 C CA . LYS A 1 136 ? 16.413 -40.951 -51.334 1.00 45.06 136 LYS A CA 1
ATOM 989 C C . LYS A 1 136 ? 17.300 -40.967 -52.580 1.00 45.06 136 LYS A C 1
ATOM 991 O O . LYS A 1 136 ? 17.814 -39.920 -52.968 1.00 45.06 136 LYS A O 1
ATOM 996 N N . GLY A 1 137 ? 17.561 -42.178 -53.070 1.00 46.06 137 GLY A N 1
ATOM 997 C CA . GLY A 1 137 ? 18.251 -42.429 -54.334 1.00 46.06 137 GLY A CA 1
ATOM 998 C C . GLY A 1 137 ? 17.420 -42.044 -55.544 1.00 46.06 137 GLY A C 1
ATOM 999 O O . GLY A 1 137 ? 16.225 -41.709 -55.364 1.00 46.06 137 GLY A O 1
#

Foldseek 3Di:
DDPPPQPAPEEDEQQDFQLVSCVSPVCLVVLVVVVPQDDQDSRDGNVVSCVVVVHKVVVSCVSSVVVRYHYHNDDDPVSTPVVVCCVVVVCLVVVPPHPVPPPPPPDCVVVVVVVVVVVVVCCVVVVDPDPPPPPDD

Secondary structure (DSSP, 8-state):
--------SEEEETTSBHHHHHHH-TTHHHHHHHTT--S--TTSBHHHHHHHHT--HHHHHHHHHHTTEEEES---TTSHHHHHHHHHHHHHHH-TT-TTS--TTSS-HHHHHHHHHHHHHHHHTTSS---------

Nearest PDB structures (foldseek):
  2fi0-assembly1_A  TM=8.829E-01  e=9.282E-03  Streptococcus pneumoniae TIGR4
  5fny-assembly2_B  TM=4.397E-01 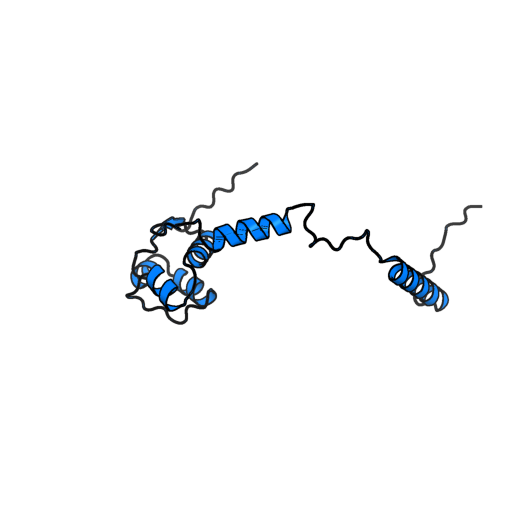 e=8.768E-01  Escherichia coli K-12
  1k7f-assembly1_B-2  TM=3.029E-01  e=6.571E+00  Salmonella enterica subsp. enterica serovar Typhimurium

pLDDT: mean 72.91, std 15.71, range [37.94, 91.69]